Protein AF-A0A0F9K596-F1 (afdb_monomer_lite)

Foldseek 3Di:
DDPVVVQVPDDDDDDAFFKW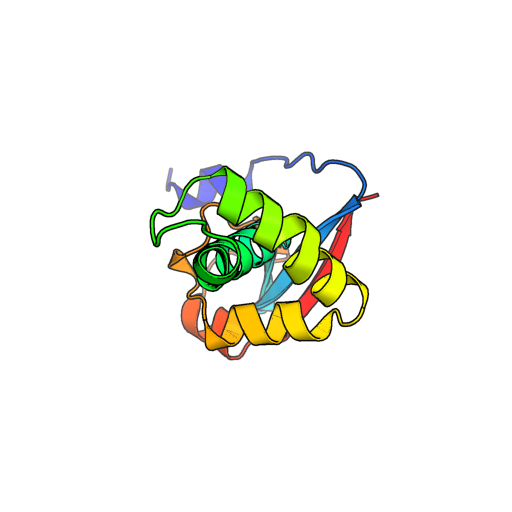KWFQFPVRWIKTATLVLLLLVQLVVCLQVQDDPSDGDVVSSVCSSPVPRVVCCVVPVVVSLVSCQPPHFPVSGPDMHGDDDDDDHDRRCRSNPTDIDMDGDD

Organism: NCBI:txid412755

pLDDT: mean 87.02, std 13.96, range [39.88, 98.38]

Structure (mmCIF, N/CA/C/O backbone):
data_AF-A0A0F9K596-F1
#
_entry.id   AF-A0A0F9K596-F1
#
loop_
_atom_site.group_PDB
_atom_site.id
_atom_site.type_symbol
_atom_site.label_atom_id
_atom_site.label_alt_id
_atom_site.label_comp_id
_atom_site.label_asym_id
_atom_site.label_entity_id
_atom_site.label_seq_id
_atom_site.pdbx_PDB_ins_code
_atom_site.Cartn_x
_atom_site.Cartn_y
_atom_site.Cartn_z
_atom_site.occupancy
_atom_site.B_iso_or_equiv
_atom_site.auth_seq_id
_atom_site.auth_comp_id
_atom_site.auth_asym_id
_atom_site.auth_atom_id
_atom_site.pdbx_PDB_model_num
ATOM 1 N N . MET A 1 1 ? -4.764 23.456 21.492 1.00 43.22 1 MET A N 1
ATOM 2 C CA . MET A 1 1 ? -5.358 22.317 20.758 1.00 43.22 1 MET A CA 1
ATOM 3 C C . MET A 1 1 ? -4.214 21.466 20.251 1.00 43.22 1 MET A C 1
ATOM 5 O O . MET A 1 1 ? -3.318 22.031 19.637 1.00 43.22 1 MET A O 1
ATOM 9 N N . ASN A 1 2 ? -4.201 20.176 20.588 1.00 39.88 2 ASN A N 1
ATOM 10 C CA . ASN A 1 2 ? -3.121 19.256 20.222 1.00 39.88 2 ASN A CA 1
ATOM 11 C C . ASN A 1 2 ? -3.252 18.870 18.735 1.00 39.88 2 ASN A C 1
ATOM 13 O O . ASN A 1 2 ? -4.380 18.772 18.248 1.00 39.88 2 ASN A O 1
ATOM 17 N N . THR A 1 3 ? -2.144 18.678 18.018 1.00 43.69 3 THR A N 1
ATOM 18 C CA . THR A 1 3 ? -2.118 18.417 16.560 1.00 43.69 3 THR A CA 1
ATOM 19 C C . THR A 1 3 ? -2.986 17.216 16.169 1.00 43.69 3 THR A C 1
ATOM 21 O O . THR A 1 3 ? -3.737 17.294 15.203 1.00 43.69 3 THR A O 1
ATOM 24 N N . ILE A 1 4 ? -3.015 16.194 17.030 1.00 46.75 4 ILE A N 1
ATOM 25 C CA . ILE A 1 4 ? -3.842 14.981 16.909 1.00 46.75 4 ILE A CA 1
ATOM 26 C C . ILE A 1 4 ? -5.334 15.322 16.722 1.00 46.75 4 ILE A C 1
ATOM 28 O O . ILE A 1 4 ? -5.995 14.824 15.820 1.00 46.75 4 ILE A O 1
ATOM 32 N N . THR A 1 5 ? -5.870 16.264 17.507 1.00 42.19 5 THR A N 1
ATOM 33 C CA . THR A 1 5 ? -7.287 16.679 17.422 1.00 42.19 5 THR A CA 1
ATOM 34 C C . THR A 1 5 ? -7.662 17.369 16.104 1.00 42.19 5 THR A C 1
ATOM 36 O O . THR A 1 5 ? -8.845 17.445 15.778 1.00 42.19 5 THR A O 1
ATOM 39 N N . LYS A 1 6 ? -6.696 17.924 15.357 1.00 46.22 6 LYS A N 1
ATOM 40 C CA . LYS A 1 6 ? -6.967 18.543 14.048 1.00 46.22 6 LYS A CA 1
ATOM 41 C C . LYS A 1 6 ? -7.115 17.499 12.943 1.00 46.22 6 LYS A C 1
ATOM 43 O O . LYS A 1 6 ? -7.954 17.694 12.072 1.00 46.22 6 LYS A O 1
ATOM 48 N N . GLU A 1 7 ? -6.355 16.410 12.996 1.00 52.25 7 GLU A N 1
ATOM 49 C CA . GLU A 1 7 ? -6.448 15.318 12.016 1.00 52.25 7 GLU A CA 1
ATOM 50 C C . GLU A 1 7 ? -7.744 14.519 12.177 1.00 52.25 7 GLU A C 1
ATOM 52 O O . GLU A 1 7 ? -8.383 14.182 11.185 1.00 52.25 7 GLU A O 1
ATOM 57 N N . MET A 1 8 ? -8.214 14.347 13.419 1.00 51.00 8 MET A N 1
ATOM 58 C CA . MET A 1 8 ? -9.477 13.658 13.728 1.00 51.00 8 MET A CA 1
ATOM 59 C C . MET A 1 8 ? -10.741 14.334 13.166 1.00 51.00 8 MET A C 1
ATOM 61 O O . MET A 1 8 ? -11.788 13.702 13.119 1.00 51.00 8 MET A O 1
ATOM 65 N N . ASN A 1 9 ? -10.676 15.612 12.775 1.00 52.25 9 ASN A N 1
ATOM 66 C CA . ASN A 1 9 ? -11.824 16.367 12.250 1.00 52.25 9 ASN A CA 1
ATOM 67 C C . ASN A 1 9 ? -11.741 16.611 10.733 1.00 52.25 9 ASN A C 1
ATOM 69 O O . ASN A 1 9 ? -12.481 17.441 10.201 1.00 52.25 9 ASN A O 1
ATOM 73 N N . LYS A 1 10 ? -10.816 15.948 10.030 1.00 60.81 10 LYS A N 1
ATOM 74 C CA . LYS A 1 10 ? -10.683 16.074 8.578 1.00 60.81 10 LYS A CA 1
ATOM 75 C C . LYS A 1 10 ? -11.628 15.075 7.908 1.00 60.81 10 LYS A C 1
ATOM 77 O O . LYS A 1 10 ? -11.439 13.869 8.014 1.00 60.81 10 LYS A O 1
ATOM 82 N N . GLU A 1 11 ? -12.651 15.579 7.221 1.00 66.06 11 GLU A N 1
ATOM 83 C CA . GLU A 1 11 ? -13.479 14.754 6.337 1.00 66.06 11 GLU A CA 1
ATOM 84 C C . GLU A 1 11 ? -12.669 14.393 5.090 1.00 66.06 11 GLU A C 1
ATOM 86 O O . GLU A 1 11 ? -12.453 15.214 4.190 1.00 66.06 11 GLU A O 1
ATOM 91 N N . TRP A 1 12 ? -12.183 13.158 5.048 1.00 71.31 12 TRP A N 1
ATOM 92 C CA . TRP A 1 12 ? -11.471 12.636 3.893 1.00 71.31 12 TRP A CA 1
ATOM 93 C C . TRP A 1 12 ? -12.460 12.259 2.794 1.00 71.31 12 TRP A C 1
ATOM 95 O O . TRP A 1 12 ? -13.401 11.499 3.011 1.00 71.31 12 TRP A O 1
ATOM 105 N N . HIS A 1 13 ? -12.236 12.805 1.604 1.00 78.25 13 HIS A N 1
ATOM 106 C CA . HIS A 1 13 ? -12.972 12.440 0.402 1.00 78.25 13 HIS A CA 1
ATOM 107 C C . HIS A 1 13 ? -12.058 11.568 -0.448 1.00 78.25 13 HIS A C 1
ATOM 109 O O . HIS A 1 13 ? -11.153 12.073 -1.113 1.00 78.25 13 HIS A O 1
ATOM 115 N N . PHE A 1 14 ? -12.273 10.259 -0.386 1.00 83.31 14 PHE A N 1
ATOM 116 C CA . PHE A 1 14 ? -11.497 9.309 -1.168 1.00 83.31 14 PHE A CA 1
ATOM 117 C C . PHE A 1 14 ? -12.090 9.156 -2.570 1.00 83.31 14 PHE A C 1
ATOM 119 O O . PHE A 1 14 ? -13.316 9.163 -2.721 1.00 83.31 14 PHE A O 1
ATOM 126 N N . PRO A 1 15 ? -11.251 9.034 -3.613 1.00 84.81 15 PRO A N 1
ATOM 127 C CA . PRO A 1 15 ? -11.749 8.722 -4.939 1.00 84.81 15 PRO A CA 1
ATOM 128 C C . PRO A 1 15 ? -12.389 7.332 -4.943 1.00 84.81 15 PRO A C 1
ATOM 130 O O . PRO A 1 15 ? -12.018 6.449 -4.169 1.00 84.81 15 PRO A O 1
ATOM 133 N N . LYS A 1 16 ? -13.327 7.123 -5.864 1.00 85.75 16 LYS A N 1
ATOM 134 C CA . LYS A 1 16 ? -13.894 5.799 -6.102 1.00 85.75 16 LYS A CA 1
ATOM 135 C C . LYS A 1 16 ? -12.789 4.792 -6.442 1.00 85.75 16 LYS A C 1
ATOM 137 O O . LYS A 1 16 ? -11.914 5.089 -7.254 1.00 85.75 16 LYS A O 1
ATOM 142 N N . GLY A 1 17 ? -12.860 3.606 -5.847 1.00 86.25 17 GLY A N 1
ATOM 143 C CA . GLY A 1 17 ? -11.860 2.550 -5.979 1.00 86.25 17 GLY A CA 1
ATOM 144 C C . GLY A 1 17 ? -10.617 2.762 -5.112 1.00 86.25 17 GLY A C 1
ATOM 145 O O . GLY A 1 17 ? -9.665 1.993 -5.229 1.00 86.25 17 GLY A O 1
ATOM 146 N N . PHE A 1 18 ? -10.592 3.779 -4.239 1.00 91.25 18 PHE A N 1
ATOM 147 C CA . PHE A 1 18 ? -9.503 3.936 -3.279 1.00 91.25 18 PHE A CA 1
ATOM 148 C C . PHE A 1 18 ? -9.481 2.743 -2.327 1.00 91.25 18 PHE A C 1
ATOM 150 O O . PHE A 1 18 ? -10.500 2.417 -1.717 1.00 91.25 18 PHE A O 1
ATOM 157 N N . LYS A 1 19 ? -8.318 2.102 -2.202 1.00 94.75 19 LYS A N 1
ATOM 158 C CA . LYS A 1 19 ? -8.120 0.901 -1.390 1.00 94.75 19 LYS A CA 1
ATOM 159 C C . LYS A 1 19 ? -7.130 1.187 -0.267 1.00 94.75 19 LYS A C 1
ATOM 161 O O . LYS A 1 19 ? -6.051 1.733 -0.505 1.00 94.75 19 LYS A O 1
ATOM 166 N N . MET A 1 20 ? -7.486 0.777 0.944 1.00 95.75 20 MET A N 1
ATOM 167 C CA . MET A 1 20 ? -6.634 0.864 2.127 1.00 95.75 20 MET A CA 1
ATOM 168 C C . MET A 1 20 ? -6.352 -0.511 2.708 1.00 95.75 20 MET A C 1
ATOM 170 O O . MET A 1 20 ? -7.213 -1.395 2.668 1.00 95.75 20 MET A O 1
ATOM 174 N N . LEU A 1 21 ? -5.172 -0.636 3.307 1.00 96.06 21 LEU A N 1
ATOM 175 C CA . LEU A 1 21 ? -4.860 -1.672 4.279 1.00 96.06 21 LEU A CA 1
ATOM 176 C C . LEU A 1 21 ? -5.176 -1.107 5.667 1.00 96.06 21 LEU A C 1
ATOM 178 O O . LEU A 1 21 ? -4.600 -0.099 6.076 1.00 96.06 21 LEU A O 1
ATOM 182 N N . VAL A 1 22 ? -6.138 -1.712 6.355 1.00 95.00 22 VAL A N 1
ATOM 183 C CA . VAL A 1 22 ? -6.639 -1.275 7.658 1.00 95.00 22 VAL A CA 1
ATOM 184 C C . VAL A 1 22 ? -6.122 -2.212 8.731 1.00 95.00 22 VAL A C 1
ATOM 186 O O . VAL A 1 22 ? -6.411 -3.404 8.697 1.00 95.00 22 VAL A O 1
ATOM 189 N N . THR A 1 23 ? -5.403 -1.652 9.695 1.00 93.62 23 THR A N 1
ATOM 190 C CA . THR A 1 23 ? -4.847 -2.363 10.845 1.00 93.62 23 THR A CA 1
ATOM 191 C C . THR A 1 23 ? -5.701 -2.100 12.079 1.00 93.62 23 THR A C 1
ATOM 193 O O . THR A 1 23 ? -5.992 -0.944 12.402 1.00 93.62 23 THR A O 1
ATOM 196 N N . THR A 1 24 ? -6.094 -3.166 12.775 1.00 92.38 24 THR A N 1
ATOM 197 C CA . THR A 1 24 ? -6.711 -3.076 14.103 1.00 92.38 24 THR A CA 1
ATOM 198 C C . THR A 1 24 ? -5.615 -2.992 15.155 1.00 92.38 24 THR A C 1
ATOM 200 O O . THR A 1 24 ? -4.829 -3.921 15.329 1.00 92.38 24 THR A O 1
ATOM 203 N N . MET A 1 25 ? -5.570 -1.864 15.852 1.00 90.06 25 MET A N 1
ATOM 204 C CA . MET A 1 25 ? -4.595 -1.565 16.890 1.00 90.06 25 MET A CA 1
ATOM 205 C C . MET A 1 2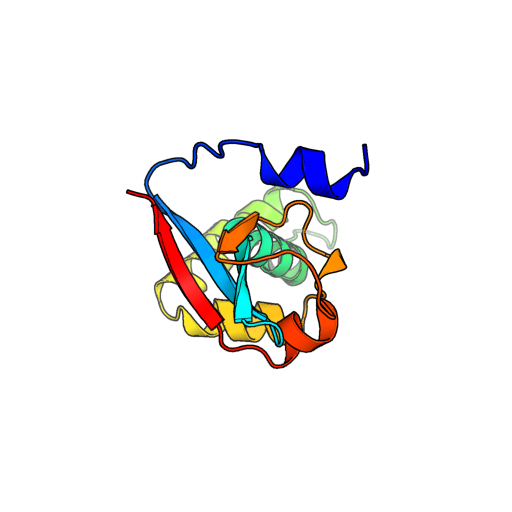5 ? -4.965 -2.236 18.227 1.00 90.06 25 MET A C 1
ATOM 207 O O . MET A 1 25 ? -6.131 -2.583 18.439 1.00 90.06 25 MET A O 1
ATOM 211 N N . PRO A 1 26 ? -4.023 -2.360 19.183 1.00 87.56 26 PRO A N 1
ATOM 212 C CA . PRO A 1 26 ? -4.279 -2.969 20.497 1.00 87.56 26 PRO A CA 1
ATOM 213 C C . PRO A 1 26 ? -5.402 -2.332 21.318 1.00 87.56 26 PRO A C 1
ATOM 215 O O . PRO A 1 26 ? -6.057 -3.011 22.107 1.00 87.56 26 PRO A O 1
ATOM 218 N N . ASP A 1 27 ? -5.627 -1.027 21.152 1.00 87.12 27 ASP A N 1
ATOM 219 C CA . ASP A 1 27 ? -6.712 -0.290 21.810 1.00 87.12 27 ASP A CA 1
ATOM 220 C C . ASP A 1 27 ? -8.080 -0.483 21.124 1.00 87.12 27 ASP A C 1
ATOM 222 O O . ASP A 1 27 ? -9.083 0.085 21.560 1.00 87.12 27 ASP A O 1
ATOM 226 N N . GLY A 1 28 ? -8.131 -1.290 20.060 1.00 87.31 28 GLY A N 1
ATOM 227 C CA . GLY A 1 28 ? -9.308 -1.535 19.236 1.00 87.31 28 GLY A CA 1
ATOM 228 C C . GLY A 1 28 ? -9.570 -0.458 18.181 1.00 87.31 28 GLY A C 1
ATOM 229 O O . GLY A 1 28 ? -10.541 -0.586 17.432 1.00 87.31 28 GLY A O 1
ATOM 230 N N . SER A 1 29 ? -8.746 0.594 18.097 1.00 89.81 29 SER A N 1
ATOM 231 C CA . SER A 1 29 ? -8.849 1.569 17.011 1.00 89.81 29 SER A CA 1
ATOM 232 C C . SER A 1 29 ? -8.431 0.950 15.676 1.00 89.81 29 SER A C 1
ATOM 234 O O . SER A 1 29 ? -7.589 0.055 15.620 1.00 89.81 29 SER A O 1
ATOM 236 N N . LYS A 1 30 ? -9.027 1.413 14.578 1.00 91.19 30 LYS A N 1
ATOM 237 C CA . LYS A 1 30 ? -8.700 0.969 13.221 1.00 91.19 30 LYS A CA 1
ATOM 238 C C . LYS A 1 30 ? -8.057 2.098 12.455 1.00 91.19 30 LYS A C 1
ATOM 240 O O . LYS A 1 30 ? -8.633 3.183 12.365 1.00 91.19 30 LYS A O 1
ATOM 245 N N . TRP A 1 31 ? -6.906 1.819 11.861 1.00 91.75 31 TRP A N 1
ATOM 246 C CA . TRP A 1 31 ? -6.161 2.794 11.081 1.00 91.75 31 TRP A CA 1
ATOM 247 C C . TRP A 1 31 ? -5.850 2.268 9.693 1.00 91.75 31 TRP A C 1
ATOM 249 O O . TRP A 1 31 ? -5.379 1.145 9.540 1.00 91.75 31 TRP A O 1
ATOM 259 N N . GLY A 1 32 ? -6.127 3.087 8.687 1.00 92.25 32 GLY A N 1
ATOM 260 C CA . GLY A 1 32 ? -5.869 2.802 7.288 1.00 92.25 32 GLY A CA 1
ATOM 261 C C . GLY A 1 32 ? -4.605 3.487 6.791 1.00 92.25 32 GLY A C 1
ATOM 262 O O . GLY A 1 32 ? -4.337 4.638 7.138 1.00 92.25 32 GLY A O 1
ATOM 263 N N . VAL A 1 33 ? -3.884 2.794 5.918 1.00 93.69 33 VAL A N 1
ATOM 264 C CA . VAL A 1 33 ? -2.862 3.361 5.030 1.00 93.69 33 VAL A CA 1
ATOM 265 C C . VAL A 1 33 ? -3.230 3.049 3.582 1.00 93.69 33 VAL A C 1
ATOM 267 O O . VAL A 1 33 ? -3.903 2.052 3.298 1.00 93.69 33 VAL A O 1
ATOM 270 N N . ALA A 1 34 ? -2.830 3.909 2.649 1.00 95.38 34 ALA A N 1
ATOM 271 C CA . ALA A 1 34 ? -3.169 3.737 1.241 1.00 95.38 34 ALA A CA 1
ATOM 272 C C . ALA A 1 34 ? -2.392 2.565 0.621 1.00 95.38 34 ALA A C 1
ATOM 274 O O . ALA A 1 34 ? -1.162 2.544 0.657 1.00 95.38 34 ALA A O 1
ATOM 275 N N . VAL A 1 35 ? -3.084 1.641 -0.058 1.00 96.88 35 VAL A N 1
ATOM 276 C CA . VAL A 1 35 ? -2.415 0.558 -0.813 1.00 96.88 35 VAL A CA 1
ATOM 277 C C . VAL A 1 35 ? -1.505 1.124 -1.908 1.00 96.88 35 VAL A C 1
ATOM 279 O O . VAL A 1 35 ? -0.477 0.536 -2.226 1.00 96.88 35 VAL A O 1
ATOM 282 N N . ALA A 1 36 ? -1.832 2.303 -2.443 1.00 95.88 36 ALA A N 1
ATOM 283 C CA . ALA A 1 36 ? -0.994 2.995 -3.417 1.00 95.88 36 ALA A CA 1
ATOM 284 C C . ALA A 1 36 ? 0.385 3.400 -2.856 1.00 95.88 36 ALA A C 1
ATOM 286 O O . ALA A 1 36 ? 1.363 3.372 -3.600 1.00 95.88 36 ALA A O 1
ATOM 287 N N . GLU A 1 37 ? 0.492 3.742 -1.565 1.00 96.69 37 GLU A N 1
ATOM 288 C CA . GLU A 1 37 ? 1.792 4.038 -0.942 1.00 96.69 37 GLU A CA 1
ATOM 289 C C . GLU A 1 37 ? 2.632 2.768 -0.781 1.00 96.69 37 GLU A C 1
ATOM 291 O O . GLU A 1 37 ? 3.823 2.787 -1.086 1.00 96.69 37 GLU A O 1
ATOM 296 N N . ILE A 1 38 ? 2.000 1.648 -0.411 1.00 97.88 38 ILE A N 1
ATOM 297 C CA . ILE A 1 38 ? 2.650 0.329 -0.326 1.00 97.88 38 ILE A CA 1
ATOM 298 C C . ILE A 1 38 ? 3.164 -0.097 -1.708 1.00 97.88 38 ILE A C 1
ATOM 300 O O . ILE A 1 38 ? 4.328 -0.461 -1.865 1.00 97.88 38 ILE A O 1
ATOM 304 N N . ALA A 1 39 ? 2.312 0.015 -2.733 1.00 98.19 39 ALA A N 1
ATOM 305 C CA . ALA A 1 39 ? 2.666 -0.328 -4.107 1.00 98.19 39 ALA A CA 1
ATOM 306 C C . ALA A 1 39 ? 3.825 0.535 -4.614 1.00 98.19 39 ALA A C 1
ATOM 308 O O . ALA A 1 39 ? 4.768 0.028 -5.217 1.00 98.19 39 ALA A O 1
ATOM 309 N N . ARG A 1 40 ? 3.800 1.840 -4.325 1.00 97.88 40 ARG A N 1
ATOM 310 C CA . ARG A 1 40 ? 4.896 2.728 -4.703 1.00 97.88 40 ARG A CA 1
ATOM 311 C C . ARG A 1 40 ? 6.192 2.374 -3.978 1.00 97.88 40 ARG A C 1
ATOM 313 O O . ARG A 1 40 ? 7.230 2.346 -4.626 1.00 97.88 40 ARG A O 1
ATOM 320 N N . ASN A 1 41 ? 6.149 2.072 -2.682 1.00 98.00 41 ASN A N 1
ATOM 321 C CA . ASN A 1 41 ? 7.332 1.664 -1.924 1.00 98.00 41 ASN A CA 1
ATOM 322 C C . ASN A 1 41 ? 7.975 0.392 -2.514 1.00 98.00 41 ASN A C 1
ATOM 324 O O . ASN A 1 41 ? 9.177 0.381 -2.791 1.00 98.00 41 ASN A O 1
ATOM 328 N N . ARG A 1 42 ? 7.169 -0.637 -2.811 1.00 98.25 42 ARG A N 1
ATOM 329 C CA . ARG A 1 42 ? 7.650 -1.856 -3.481 1.00 98.25 42 ARG A CA 1
ATOM 330 C C . ARG A 1 42 ? 8.211 -1.566 -4.873 1.00 98.25 42 ARG A C 1
ATOM 332 O O . ARG A 1 42 ? 9.307 -2.014 -5.207 1.00 98.25 42 ARG A O 1
ATOM 339 N N . ALA A 1 43 ? 7.505 -0.765 -5.668 1.00 98.25 43 ALA A N 1
ATOM 340 C CA . ALA A 1 43 ? 7.966 -0.382 -6.996 1.00 98.25 43 ALA A CA 1
ATOM 341 C C . ALA A 1 43 ? 9.301 0.372 -6.937 1.00 98.25 43 ALA A C 1
ATOM 343 O O . ALA A 1 43 ? 10.194 0.131 -7.749 1.00 98.25 43 ALA A O 1
ATOM 344 N N . GLU A 1 44 ? 9.467 1.248 -5.947 1.00 97.06 44 GLU A N 1
ATOM 345 C CA . GLU A 1 44 ? 10.698 1.986 -5.713 1.00 97.06 44 GLU A CA 1
ATOM 346 C C . GLU A 1 44 ? 11.877 1.059 -5.382 1.00 97.06 44 GLU A C 1
ATOM 348 O O . GLU A 1 44 ? 12.980 1.325 -5.877 1.00 97.06 44 GLU A O 1
ATOM 353 N N . HIS A 1 45 ? 11.644 -0.017 -4.622 1.00 96.62 45 HIS A N 1
ATOM 354 C CA . HIS A 1 45 ? 12.633 -1.055 -4.319 1.00 96.62 45 HIS A CA 1
ATOM 355 C C . HIS A 1 45 ? 13.090 -1.797 -5.587 1.00 96.62 45 HIS A C 1
ATOM 357 O O . HIS A 1 45 ? 14.291 -1.881 -5.857 1.00 96.62 45 HIS A O 1
ATOM 363 N N . TYR A 1 46 ? 12.148 -2.264 -6.412 1.00 96.88 46 TYR A N 1
ATOM 364 C CA . TYR A 1 46 ? 12.439 -3.065 -7.613 1.00 96.88 46 TYR A CA 1
ATOM 365 C C . TYR A 1 46 ? 12.700 -2.257 -8.890 1.00 96.88 46 TYR A C 1
ATOM 367 O O . TYR A 1 46 ? 13.071 -2.822 -9.912 1.00 96.88 46 TYR A O 1
ATOM 375 N N . ALA A 1 47 ? 12.610 -0.924 -8.845 1.00 97.00 47 ALA A N 1
ATOM 376 C CA . ALA A 1 47 ? 12.861 -0.055 -10.001 1.00 97.00 47 ALA A CA 1
ATOM 377 C C . ALA A 1 47 ? 14.207 -0.324 -10.696 1.00 97.00 47 ALA A C 1
ATOM 379 O O . ALA A 1 47 ? 14.330 -0.153 -11.905 1.00 97.00 47 ALA A O 1
ATOM 380 N N . HIS A 1 48 ? 15.215 -0.772 -9.945 1.00 94.56 48 HIS A N 1
ATOM 381 C CA . HIS A 1 48 ? 16.531 -1.094 -10.488 1.00 94.56 48 HIS A CA 1
ATOM 382 C C . HIS A 1 48 ? 16.517 -2.228 -11.529 1.00 94.56 48 HIS A C 1
ATOM 384 O O . HIS A 1 48 ? 17.380 -2.240 -12.404 1.00 94.56 48 HIS A O 1
ATOM 390 N N . GLU A 1 49 ? 15.531 -3.129 -11.493 1.00 94.62 49 GLU A N 1
ATOM 391 C CA . GLU A 1 49 ? 15.368 -4.205 -12.482 1.00 94.62 49 GLU A CA 1
ATOM 392 C C . GLU A 1 49 ? 14.923 -3.688 -13.862 1.00 94.62 49 GLU A C 1
ATOM 394 O O . GLU A 1 49 ? 15.063 -4.379 -14.871 1.00 94.62 49 GLU A O 1
ATOM 399 N N . PHE A 1 50 ? 14.430 -2.447 -13.921 1.00 93.19 50 PHE A N 1
ATOM 400 C CA . PHE A 1 50 ? 13.911 -1.808 -15.132 1.00 93.19 50 PHE A CA 1
ATOM 401 C C . PHE A 1 50 ? 14.873 -0.774 -15.729 1.00 93.19 50 PHE A C 1
ATOM 403 O O . PHE A 1 50 ? 14.649 -0.317 -16.855 1.00 93.19 50 PHE A O 1
ATOM 410 N N . CYS A 1 51 ? 15.948 -0.444 -15.006 1.00 89.81 51 CYS A N 1
ATOM 411 C CA . CYS A 1 51 ? 16.934 0.554 -15.395 1.00 89.81 51 CYS A CA 1
ATOM 412 C C . CYS A 1 51 ? 17.736 0.136 -16.630 1.00 89.81 51 CYS A C 1
ATOM 414 O O . CYS A 1 51 ? 18.131 -1.017 -16.804 1.00 89.81 51 CYS A O 1
ATOM 416 N N . ILE A 1 52 ? 18.103 1.127 -17.442 1.00 83.81 52 ILE A N 1
ATOM 417 C CA . ILE A 1 52 ? 19.094 0.965 -18.506 1.00 83.81 52 ILE A CA 1
ATOM 418 C C . ILE A 1 52 ? 20.367 1.701 -18.067 1.00 83.81 52 ILE A C 1
ATOM 420 O O . ILE A 1 52 ? 20.353 2.915 -17.883 1.00 83.81 52 ILE A O 1
ATOM 424 N N . ASN A 1 53 ? 21.479 0.968 -17.938 1.00 83.88 53 ASN A N 1
ATOM 425 C CA . ASN A 1 53 ? 22.806 1.469 -17.532 1.00 83.88 53 ASN A CA 1
ATOM 426 C C . ASN A 1 53 ? 22.942 1.896 -16.053 1.00 83.88 53 ASN A C 1
ATOM 428 O O . ASN A 1 53 ? 23.617 2.886 -15.769 1.00 83.88 53 ASN A O 1
ATOM 432 N N . ASP A 1 54 ? 22.316 1.171 -15.121 1.00 79.75 54 ASP A N 1
ATOM 433 C CA . ASP A 1 54 ? 22.443 1.373 -13.663 1.00 79.75 54 ASP A CA 1
ATOM 434 C C . ASP A 1 54 ? 22.064 2.781 -13.153 1.00 79.75 54 ASP A C 1
ATOM 436 O O . ASP A 1 54 ? 22.384 3.160 -12.024 1.00 79.75 54 ASP A O 1
ATOM 440 N N . GLN A 1 55 ? 21.360 3.576 -13.964 1.00 85.44 55 GLN A N 1
ATOM 441 C CA . GLN A 1 55 ? 20.842 4.886 -13.574 1.00 85.44 55 GLN A CA 1
ATOM 442 C C . GLN A 1 55 ? 19.333 4.814 -13.375 1.00 85.44 55 GLN A C 1
ATOM 444 O O . GLN A 1 55 ? 18.582 4.719 -14.339 1.00 85.44 55 GLN A O 1
ATOM 449 N N . ARG A 1 56 ? 18.907 4.894 -12.112 1.00 89.00 56 ARG A N 1
ATOM 450 C CA . ARG A 1 56 ? 17.493 4.908 -11.728 1.00 89.00 56 ARG A CA 1
ATOM 451 C C . ARG A 1 56 ? 16.852 6.255 -12.026 1.00 89.00 56 ARG A C 1
ATOM 453 O O . ARG A 1 56 ? 17.347 7.300 -11.601 1.00 89.00 56 ARG A O 1
ATOM 460 N N . SER A 1 57 ? 15.709 6.207 -12.689 1.00 93.69 57 SER A N 1
ATOM 461 C CA . SER A 1 57 ? 14.840 7.336 -12.987 1.00 93.69 57 SER A CA 1
ATOM 462 C C . SER A 1 57 ? 13.426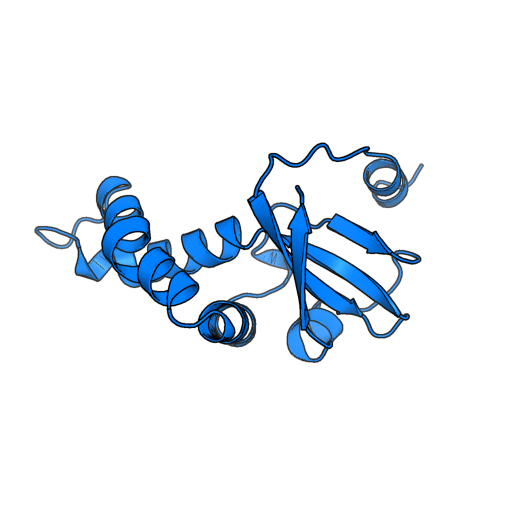 7.096 -12.455 1.00 93.69 57 SER A C 1
ATOM 464 O O . SER A 1 57 ? 13.058 5.981 -12.088 1.00 93.69 57 SER A O 1
ATOM 466 N N . GLU A 1 58 ? 12.606 8.146 -12.437 1.00 95.56 58 GLU A N 1
ATOM 467 C CA . GLU A 1 58 ? 11.180 8.018 -12.106 1.00 95.56 58 GLU A CA 1
ATOM 468 C C . GLU A 1 58 ? 10.452 7.092 -13.092 1.00 95.56 58 GLU A C 1
ATOM 470 O O . GLU A 1 58 ? 9.569 6.340 -12.699 1.00 95.56 58 GLU A O 1
ATOM 475 N N . ALA A 1 59 ? 10.864 7.082 -14.364 1.00 95.50 59 ALA A N 1
ATOM 476 C CA . ALA A 1 59 ? 10.279 6.191 -15.359 1.00 95.50 59 ALA A CA 1
ATOM 477 C C . ALA A 1 59 ? 10.500 4.711 -15.005 1.00 95.50 59 ALA A C 1
ATOM 479 O O . ALA A 1 59 ? 9.633 3.891 -15.283 1.00 95.50 59 ALA A O 1
ATOM 480 N N . ASP A 1 60 ? 11.614 4.368 -14.353 1.00 97.06 60 ASP A N 1
ATOM 481 C CA . ASP A 1 60 ? 11.884 2.993 -13.922 1.00 97.06 60 ASP A CA 1
ATOM 482 C C . ASP A 1 60 ? 10.996 2.58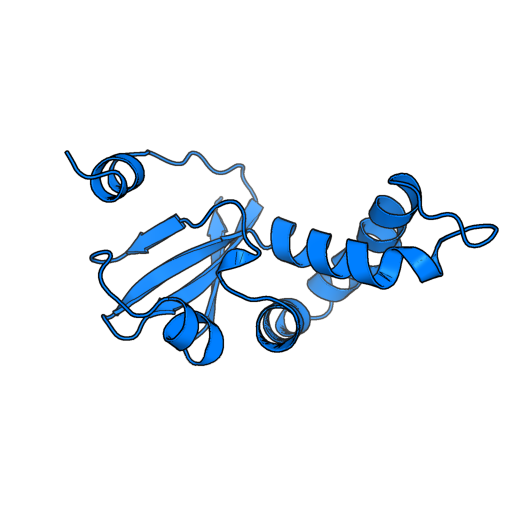8 -12.737 1.00 97.06 60 ASP A C 1
ATOM 484 O O . ASP A 1 60 ? 10.543 1.447 -12.669 1.00 97.06 60 ASP A O 1
ATOM 488 N N . VAL A 1 61 ? 10.680 3.532 -11.840 1.00 97.38 61 VAL A N 1
ATOM 489 C CA . VAL A 1 61 ? 9.700 3.323 -10.758 1.00 97.38 61 VAL A CA 1
ATOM 490 C C . VAL A 1 61 ? 8.307 3.100 -11.338 1.00 97.38 61 VAL A C 1
ATOM 492 O O . VAL A 1 61 ? 7.637 2.151 -10.951 1.00 97.38 61 VAL A O 1
ATOM 495 N N . GLU A 1 62 ? 7.883 3.920 -12.300 1.00 97.50 62 GLU A N 1
ATOM 496 C CA . GLU A 1 62 ? 6.573 3.772 -12.949 1.00 97.50 62 GLU A CA 1
ATOM 497 C C . GLU A 1 62 ? 6.457 2.456 -13.737 1.00 97.50 62 GLU A C 1
ATOM 499 O O . GLU A 1 62 ? 5.397 1.823 -13.750 1.00 97.50 62 GLU A O 1
ATOM 504 N N . ARG A 1 63 ? 7.549 1.989 -14.355 1.00 97.31 63 ARG A N 1
ATOM 505 C CA . ARG A 1 63 ? 7.595 0.665 -14.992 1.00 97.31 63 ARG A CA 1
ATOM 506 C C . ARG A 1 63 ? 7.519 -0.459 -13.967 1.00 97.31 63 ARG A C 1
ATOM 508 O O . ARG A 1 63 ? 6.663 -1.320 -14.103 1.00 97.31 63 ARG A O 1
ATOM 515 N N . SER A 1 64 ? 8.317 -0.406 -12.905 1.00 97.94 64 SER A N 1
ATOM 516 C CA . SER A 1 64 ? 8.233 -1.358 -11.787 1.00 97.94 64 SER A CA 1
ATOM 517 C C . SER A 1 64 ? 6.839 -1.393 -11.147 1.00 97.94 64 SER A C 1
ATOM 519 O O . SER A 1 64 ? 6.323 -2.450 -10.782 1.00 97.94 64 SER A O 1
ATOM 521 N N . LEU A 1 65 ? 6.170 -0.241 -11.072 1.00 98.19 65 LEU A N 1
ATOM 522 C CA . LEU A 1 65 ? 4.811 -0.141 -10.560 1.00 98.19 65 LEU A CA 1
ATOM 523 C C . LEU A 1 65 ? 3.798 -0.799 -11.506 1.00 98.19 65 LEU A C 1
ATOM 525 O O . LEU A 1 65 ? 2.994 -1.615 -11.065 1.00 98.19 65 LEU A O 1
ATOM 529 N N . SER A 1 66 ? 3.822 -0.446 -12.792 1.00 98.06 66 SER A N 1
ATOM 530 C CA . SER A 1 66 ? 2.796 -0.854 -13.764 1.00 98.06 66 SER A CA 1
ATOM 531 C C . SER A 1 66 ? 3.020 -2.230 -14.399 1.00 98.06 66 SER A C 1
ATOM 533 O O . SER A 1 66 ? 2.044 -2.904 -14.721 1.00 98.06 66 SER A O 1
ATOM 535 N N . GLU A 1 67 ? 4.272 -2.651 -14.584 1.00 98.06 67 GLU A N 1
ATOM 536 C CA . GLU A 1 67 ? 4.643 -3.916 -15.234 1.00 98.06 67 GLU A CA 1
ATOM 537 C C . GLU A 1 67 ? 4.808 -5.073 -14.230 1.00 98.06 67 GLU A C 1
ATOM 539 O O . GLU A 1 67 ? 4.684 -6.225 -14.638 1.00 98.06 67 GLU A O 1
ATOM 544 N N . ASP A 1 68 ? 5.048 -4.788 -12.941 1.00 98.25 68 ASP A N 1
ATOM 545 C CA . ASP A 1 68 ? 5.299 -5.811 -11.909 1.00 98.25 68 ASP A CA 1
ATOM 546 C C . ASP A 1 68 ? 4.403 -5.657 -10.669 1.00 98.25 68 ASP A C 1
ATOM 548 O O . ASP A 1 68 ? 3.564 -6.515 -10.396 1.00 98.25 68 ASP A O 1
ATOM 552 N N . THR A 1 69 ? 4.508 -4.543 -9.940 1.00 98.38 69 THR A N 1
ATOM 553 C CA . THR A 1 69 ? 3.882 -4.422 -8.611 1.00 98.38 69 THR A CA 1
ATOM 554 C C . THR A 1 69 ? 2.352 -4.435 -8.645 1.00 98.38 69 THR A C 1
ATOM 556 O O . THR A 1 69 ? 1.730 -5.167 -7.877 1.00 98.38 69 THR A O 1
ATOM 559 N N . LEU A 1 70 ? 1.719 -3.634 -9.509 1.00 97.94 70 LEU A N 1
ATOM 560 C CA . LEU A 1 70 ? 0.256 -3.603 -9.612 1.00 97.94 70 LEU A CA 1
ATOM 561 C C . LEU A 1 70 ? -0.314 -4.935 -10.133 1.00 97.94 70 LEU A C 1
ATOM 563 O O . LEU A 1 70 ? -1.248 -5.430 -9.500 1.00 97.94 70 LEU A O 1
ATOM 567 N N . PRO A 1 71 ? 0.235 -5.556 -11.202 1.00 98.38 71 PRO A N 1
ATOM 568 C CA . PRO A 1 71 ? -0.171 -6.899 -11.612 1.00 98.38 71 PRO A CA 1
ATOM 569 C C . PRO A 1 71 ? -0.049 -7.946 -10.501 1.00 98.38 71 PRO A C 1
ATOM 571 O O . PRO A 1 71 ? -0.957 -8.762 -10.341 1.00 98.38 71 PRO A O 1
ATOM 574 N N . LEU A 1 72 ? 1.034 -7.912 -9.713 1.00 98.19 72 LEU A N 1
ATOM 575 C CA . LEU A 1 72 ? 1.212 -8.821 -8.581 1.00 98.19 72 LEU A CA 1
ATOM 576 C C . LEU A 1 72 ? 0.124 -8.610 -7.525 1.00 98.19 72 LEU A C 1
ATOM 578 O O . LEU A 1 72 ? -0.540 -9.563 -7.145 1.00 98.19 72 LEU A O 1
ATOM 582 N N . PHE A 1 73 ? -0.110 -7.367 -7.102 1.00 97.38 73 PHE A N 1
ATOM 583 C CA . PHE A 1 73 ? -1.115 -7.041 -6.082 1.00 97.38 73 PHE A CA 1
ATOM 584 C C . PHE A 1 73 ? -2.557 -7.325 -6.525 1.00 97.38 73 PHE A C 1
ATOM 586 O O . PHE A 1 73 ? -3.431 -7.549 -5.685 1.00 97.38 73 PHE A O 1
ATOM 593 N N . GLU A 1 74 ? -2.834 -7.275 -7.829 1.00 95.94 74 GLU A N 1
ATOM 594 C CA . GLU A 1 74 ? -4.126 -7.676 -8.387 1.00 95.94 74 GLU A CA 1
ATOM 595 C C . GLU A 1 74 ? -4.289 -9.202 -8.395 1.00 95.94 74 GLU A C 1
ATOM 597 O O . GLU A 1 74 ? -5.361 -9.704 -8.053 1.00 95.94 74 GLU A O 1
ATOM 602 N N . ALA A 1 75 ? -3.236 -9.934 -8.767 1.00 97.81 75 ALA A N 1
ATOM 603 C CA . ALA A 1 75 ? -3.245 -11.393 -8.817 1.00 97.81 75 ALA A CA 1
ATOM 604 C C . ALA A 1 75 ? -3.228 -12.039 -7.423 1.00 97.81 75 ALA A C 1
ATOM 606 O O . ALA A 1 75 ? -3.877 -13.067 -7.223 1.00 97.81 75 ALA A O 1
ATOM 607 N N . ASP A 1 76 ? -2.508 -11.430 -6.481 1.00 97.00 76 ASP A N 1
ATOM 608 C CA . ASP A 1 76 ? -2.331 -11.902 -5.115 1.00 97.00 76 ASP A CA 1
ATOM 609 C C . ASP A 1 76 ? -2.346 -10.725 -4.117 1.00 97.00 76 ASP A C 1
ATOM 611 O O . ASP A 1 76 ? -1.321 -10.092 -3.852 1.00 97.00 76 ASP A O 1
ATOM 615 N N . PRO A 1 77 ? -3.519 -10.384 -3.553 1.00 95.06 77 PRO A N 1
ATOM 616 C CA . PRO A 1 77 ? -3.627 -9.320 -2.562 1.00 95.06 77 PRO A CA 1
ATOM 617 C C . PRO A 1 77 ? -2.855 -9.577 -1.262 1.00 95.06 77 PRO A C 1
ATOM 619 O O . PRO A 1 77 ? -2.618 -8.612 -0.530 1.00 95.06 77 PRO A O 1
ATOM 622 N N . ASP A 1 78 ? -2.475 -10.823 -0.956 1.00 95.38 78 ASP A N 1
ATOM 623 C CA . ASP A 1 78 ? -1.731 -11.137 0.269 1.00 95.38 78 ASP A CA 1
ATOM 624 C C . ASP A 1 78 ? -0.301 -10.566 0.204 1.00 95.38 78 ASP A C 1
ATOM 626 O O . ASP A 1 78 ? 0.230 -10.129 1.227 1.00 95.38 78 ASP A O 1
ATOM 630 N N . GLU A 1 79 ? 0.258 -10.407 -1.003 1.00 97.94 79 GLU A N 1
ATOM 631 C CA . GLU A 1 79 ? 1.546 -9.737 -1.257 1.00 97.94 79 GLU A CA 1
ATOM 632 C C . GLU A 1 79 ? 1.560 -8.268 -0.803 1.00 97.94 79 GLU A C 1
ATOM 634 O O . GLU A 1 79 ? 2.612 -7.727 -0.458 1.00 97.94 79 GLU A O 1
ATOM 639 N N . ILE A 1 80 ? 0.398 -7.602 -0.754 1.00 97.62 80 ILE A N 1
ATOM 640 C CA . ILE A 1 80 ? 0.297 -6.238 -0.208 1.00 97.62 80 ILE A CA 1
ATOM 641 C C . ILE A 1 80 ? 0.648 -6.256 1.279 1.00 97.62 80 ILE A C 1
ATOM 643 O O . ILE A 1 80 ? 1.377 -5.386 1.755 1.00 97.62 80 ILE A O 1
ATOM 647 N N . THR A 1 81 ? 0.099 -7.227 2.010 1.00 95.38 81 THR A N 1
ATOM 648 C CA . THR A 1 81 ? 0.284 -7.348 3.456 1.00 95.38 81 THR A CA 1
ATOM 649 C C . THR A 1 81 ? 1.694 -7.821 3.774 1.00 95.38 81 THR A C 1
ATOM 651 O O . THR A 1 81 ? 2.354 -7.200 4.603 1.00 95.38 81 THR A O 1
ATOM 654 N N . ASP A 1 82 ? 2.182 -8.846 3.067 1.00 95.75 82 ASP A N 1
ATOM 655 C CA . ASP A 1 82 ? 3.539 -9.369 3.255 1.00 95.75 82 ASP A CA 1
ATOM 656 C C . ASP A 1 82 ? 4.599 -8.285 3.020 1.00 95.75 82 ASP A C 1
ATOM 658 O O . ASP A 1 82 ? 5.474 -8.068 3.865 1.00 95.75 82 ASP A O 1
ATOM 662 N N . TRP A 1 83 ? 4.476 -7.520 1.926 1.00 97.31 83 TRP A N 1
ATOM 663 C CA . TRP A 1 83 ? 5.398 -6.419 1.662 1.00 97.31 83 TRP A CA 1
ATOM 664 C C . TRP A 1 83 ? 5.355 -5.369 2.773 1.00 97.31 83 TRP A C 1
ATOM 666 O O . TRP A 1 83 ? 6.400 -4.957 3.282 1.00 97.31 83 TRP A O 1
ATOM 676 N N . ALA A 1 84 ? 4.148 -4.946 3.150 1.00 94.19 84 ALA A N 1
ATOM 677 C CA . ALA A 1 84 ? 3.929 -3.899 4.135 1.00 94.19 84 ALA A CA 1
ATOM 678 C C . ALA A 1 84 ? 4.487 -4.268 5.520 1.00 94.19 84 ALA A C 1
ATOM 680 O O . ALA A 1 84 ? 5.107 -3.429 6.166 1.00 94.19 84 ALA A O 1
ATOM 681 N N . GLU A 1 85 ? 4.305 -5.509 5.967 1.00 91.69 85 GLU A N 1
ATOM 682 C CA . GLU A 1 85 ? 4.778 -5.976 7.276 1.00 91.69 85 GLU A CA 1
ATOM 683 C C . GLU A 1 85 ? 6.293 -6.184 7.318 1.00 91.69 85 GLU A C 1
ATOM 685 O O . GLU A 1 85 ? 6.942 -5.842 8.308 1.00 91.69 85 GLU A O 1
ATOM 690 N N . ASN A 1 86 ? 6.864 -6.743 6.249 1.00 93.88 86 ASN A N 1
ATOM 691 C CA . ASN A 1 86 ? 8.263 -7.165 6.247 1.00 93.88 86 ASN A CA 1
ATOM 692 C C . ASN A 1 86 ? 9.234 -6.083 5.755 1.00 93.88 86 ASN A C 1
ATOM 694 O O . ASN A 1 86 ? 10.431 -6.176 6.035 1.00 93.88 86 ASN A O 1
ATOM 698 N N . ASN A 1 87 ? 8.751 -5.072 5.023 1.00 96.12 87 ASN A N 1
ATOM 699 C CA . ASN A 1 87 ? 9.606 -4.081 4.358 1.00 96.12 87 ASN A CA 1
ATOM 700 C C . ASN A 1 87 ? 9.262 -2.623 4.687 1.00 96.12 87 ASN A C 1
ATOM 702 O O . ASN A 1 87 ? 10.004 -1.735 4.267 1.00 96.12 87 ASN A O 1
ATOM 706 N N . MET A 1 88 ? 8.177 -2.361 5.423 1.00 94.12 88 MET A N 1
ATOM 707 C CA . MET A 1 88 ? 7.765 -1.005 5.789 1.00 94.12 88 MET A CA 1
ATOM 708 C C . MET A 1 88 ? 7.490 -0.878 7.291 1.00 94.12 88 MET A C 1
ATOM 710 O O . MET A 1 88 ? 6.947 -1.770 7.940 1.00 94.12 88 MET A O 1
ATOM 714 N N . ASN A 1 89 ? 7.830 0.279 7.842 1.00 91.25 89 ASN A N 1
ATOM 715 C CA . ASN A 1 89 ? 7.469 0.716 9.182 1.00 91.25 89 ASN A CA 1
ATOM 716 C C . ASN A 1 89 ? 6.297 1.694 9.125 1.00 91.25 89 ASN A C 1
ATOM 718 O O . ASN A 1 89 ? 6.024 2.313 8.097 1.00 91.25 89 ASN A O 1
ATOM 722 N N . TRP A 1 90 ? 5.644 1.911 10.270 1.00 86.50 90 TRP A N 1
ATOM 723 C CA . TRP A 1 90 ? 4.551 2.880 10.361 1.00 86.50 90 TRP A CA 1
ATOM 724 C C . TRP A 1 90 ? 4.966 4.288 9.897 1.00 86.50 90 TRP A C 1
ATOM 726 O O . TRP A 1 90 ? 4.170 5.007 9.299 1.00 86.50 90 TRP A O 1
ATOM 736 N N . GLU A 1 91 ? 6.218 4.682 10.134 1.00 88.25 91 GLU A N 1
ATOM 737 C CA . GLU A 1 91 ? 6.757 5.991 9.743 1.00 88.25 91 GLU A CA 1
ATOM 738 C C . GLU A 1 91 ? 7.060 6.149 8.243 1.00 88.25 91 GLU A C 1
ATOM 740 O O . GLU A 1 91 ? 7.289 7.273 7.797 1.00 88.25 91 GLU A O 1
ATOM 745 N N . ASP A 1 92 ? 7.029 5.067 7.457 1.00 89.62 92 ASP A N 1
ATOM 746 C CA . ASP A 1 92 ? 7.253 5.137 6.006 1.00 89.62 92 ASP A CA 1
ATOM 747 C C . ASP A 1 92 ? 6.045 5.716 5.253 1.00 89.62 92 ASP A C 1
ATOM 749 O O . ASP A 1 92 ? 6.180 6.185 4.119 1.00 89.62 92 ASP A O 1
ATOM 753 N N . PHE A 1 93 ? 4.865 5.715 5.880 1.00 87.81 93 PHE A N 1
ATOM 754 C CA . PHE A 1 93 ? 3.652 6.286 5.304 1.00 87.81 93 PHE A CA 1
ATOM 755 C C . PHE A 1 93 ? 3.577 7.789 5.550 1.00 87.81 93 PHE A C 1
ATOM 757 O O . PHE A 1 93 ? 3.784 8.283 6.662 1.00 87.81 93 PHE A O 1
ATOM 764 N N . LYS A 1 94 ? 3.229 8.527 4.496 1.00 86.06 94 LYS A N 1
ATOM 765 C CA . LYS A 1 94 ? 3.075 9.987 4.563 1.00 86.06 94 LYS A CA 1
ATOM 766 C C . LYS A 1 94 ? 1.751 10.385 5.195 1.00 86.06 94 LYS A C 1
ATOM 768 O O . LYS A 1 94 ? 1.681 11.431 5.840 1.00 86.06 94 LYS A O 1
ATOM 773 N N . GLU A 1 95 ? 0.715 9.583 4.975 1.00 85.50 95 GLU A N 1
ATOM 774 C CA . GLU A 1 95 ? -0.612 9.792 5.536 1.00 85.50 95 GLU A CA 1
ATOM 775 C C . GLU A 1 95 ? -1.142 8.508 6.187 1.00 85.50 95 GLU A C 1
ATOM 777 O O . GLU A 1 95 ? -1.055 7.411 5.635 1.00 85.50 95 GLU A O 1
ATOM 782 N N . HIS A 1 96 ? -1.757 8.675 7.358 1.00 86.06 96 HIS A N 1
ATOM 783 C CA . HIS A 1 96 ? -2.488 7.632 8.070 1.00 86.06 96 HIS A CA 1
ATOM 784 C C . HIS A 1 96 ? -3.902 8.126 8.344 1.00 86.06 96 HIS A C 1
ATOM 786 O O . HIS A 1 96 ? -4.122 9.302 8.650 1.00 86.06 96 HIS A O 1
ATOM 792 N N . TYR A 1 97 ? -4.871 7.222 8.277 1.00 83.94 97 TYR A N 1
ATOM 793 C CA . TYR A 1 97 ? -6.281 7.570 8.392 1.00 83.94 97 TYR A CA 1
ATOM 794 C C . TYR A 1 97 ? -6.909 6.818 9.560 1.00 83.94 97 TYR A C 1
ATOM 796 O O . TYR A 1 97 ? -7.023 5.596 9.522 1.00 83.94 97 TYR A O 1
ATOM 804 N N . LEU A 1 98 ? -7.352 7.531 10.596 1.00 84.31 98 LEU A N 1
ATOM 805 C CA . LEU A 1 98 ? -8.184 6.935 11.643 1.00 84.31 98 LEU A CA 1
ATOM 806 C C . LEU A 1 98 ? -9.558 6.587 11.050 1.00 84.31 98 LEU A C 1
ATOM 808 O O . LEU A 1 98 ? -10.288 7.475 10.614 1.00 84.31 98 LEU A O 1
ATOM 812 N N . ILE A 1 99 ? -9.902 5.300 11.049 1.00 82.38 99 ILE A N 1
ATOM 813 C CA . ILE A 1 99 ? -11.151 4.768 10.486 1.00 82.38 99 ILE A CA 1
ATOM 814 C C . ILE A 1 99 ? -12.208 4.589 11.575 1.00 82.38 99 ILE A C 1
ATOM 816 O O . ILE A 1 99 ? -13.375 4.914 11.371 1.00 82.38 99 ILE A O 1
ATOM 820 N N . GLU A 1 100 ? -11.805 4.084 12.742 1.00 83.44 100 GLU A N 1
ATOM 821 C CA . GLU A 1 100 ? -12.705 3.807 13.864 1.00 83.44 100 GLU A CA 1
ATOM 822 C C . GLU A 1 100 ? -11.948 3.909 15.198 1.00 83.44 100 GLU A C 1
ATOM 824 O O . GLU A 1 100 ? -10.800 3.486 15.291 1.00 83.44 100 GLU A O 1
ATOM 829 N N . GLY A 1 101 ? -12.589 4.431 16.250 1.00 80.44 101 GLY A N 1
ATOM 830 C CA . GLY A 1 101 ? -12.046 4.428 17.617 1.00 80.44 101 GLY A CA 1
ATOM 831 C C . GLY A 1 101 ? -11.334 5.716 18.056 1.00 80.44 101 GLY A C 1
ATOM 832 O O . GLY A 1 101 ? -11.481 6.774 17.446 1.00 80.44 101 GLY A O 1
ATOM 833 N N . ALA A 1 102 ? -10.616 5.636 19.182 1.00 71.38 102 ALA A N 1
ATOM 834 C CA . ALA A 1 102 ? -9.862 6.745 19.776 1.00 71.38 102 ALA A CA 1
ATOM 835 C C . ALA A 1 102 ? -8.347 6.564 19.535 1.00 71.38 102 ALA A C 1
ATOM 837 O O . ALA A 1 102 ? -7.897 5.432 19.457 1.00 71.38 102 ALA A O 1
ATOM 838 N N . PRO A 1 103 ? -7.547 7.641 19.415 1.00 66.06 103 PRO A N 1
ATOM 839 C CA . PRO A 1 103 ? -6.216 7.568 18.801 1.00 66.06 103 PRO A CA 1
ATOM 840 C C . PRO A 1 103 ? -5.054 7.308 19.783 1.00 66.06 103 PRO A C 1
ATOM 842 O O . PRO A 1 103 ? -4.048 8.013 19.721 1.00 66.06 103 PRO A O 1
ATOM 845 N N . ALA A 1 104 ? -5.167 6.375 20.731 1.00 61.66 104 ALA A N 1
ATOM 846 C CA . ALA A 1 104 ? -4.157 6.238 21.788 1.00 61.66 104 ALA A CA 1
ATOM 847 C C . ALA A 1 104 ? -3.621 4.807 21.925 1.00 61.66 104 ALA A C 1
ATOM 849 O O . ALA A 1 104 ? -4.033 4.067 22.816 1.00 61.66 104 ALA A O 1
ATOM 850 N N . THR A 1 105 ? -2.621 4.467 21.108 1.00 72.50 105 THR A N 1
ATOM 851 C CA . THR A 1 105 ? -1.921 3.177 21.180 1.00 72.50 105 THR A CA 1
ATOM 852 C C . THR A 1 105 ? -0.473 3.250 20.672 1.00 72.50 105 THR A C 1
ATOM 854 O O . THR A 1 105 ? -0.023 4.290 20.185 1.00 72.50 105 THR A O 1
ATOM 857 N N . ASP A 1 106 ? 0.256 2.143 20.811 1.00 81.81 106 ASP A N 1
ATOM 858 C CA . ASP A 1 106 ? 1.555 1.894 20.183 1.00 81.81 106 ASP A CA 1
ATOM 859 C C . ASP A 1 106 ? 1.347 1.495 18.712 1.00 81.81 106 ASP A C 1
ATOM 861 O O . ASP A 1 106 ? 0.967 0.369 18.392 1.00 81.81 106 ASP A O 1
ATOM 865 N N . PHE A 1 107 ? 1.550 2.459 17.813 1.00 81.25 107 PHE A N 1
ATOM 866 C CA . PHE A 1 107 ? 1.305 2.299 16.380 1.00 81.25 107 PHE A CA 1
ATOM 867 C C . PHE A 1 107 ? 2.217 1.276 15.710 1.00 81.25 107 PHE A C 1
ATOM 869 O O . PHE A 1 107 ? 1.779 0.604 14.782 1.00 81.25 107 PHE A O 1
ATOM 876 N N . GLN A 1 108 ? 3.469 1.149 16.157 1.00 83.38 108 GLN A N 1
ATOM 877 C CA . GLN A 1 108 ? 4.399 0.207 15.538 1.00 83.38 108 GLN A CA 1
ATOM 878 C C . GLN A 1 108 ? 4.075 -1.226 15.961 1.00 83.38 108 GLN A C 1
ATOM 880 O O . GLN A 1 108 ? 4.114 -2.128 15.128 1.00 83.38 108 GLN A O 1
ATOM 885 N N . GLU A 1 109 ? 3.727 -1.449 17.232 1.00 83.25 109 GLU A N 1
ATOM 886 C CA . GLU A 1 109 ? 3.283 -2.770 17.690 1.00 83.25 109 GLU A CA 1
ATOM 887 C C . GLU A 1 109 ? 2.017 -3.208 16.946 1.00 83.25 109 GLU A C 1
ATOM 889 O O . GLU A 1 109 ? 1.977 -4.324 16.421 1.00 83.25 109 GLU A O 1
ATOM 894 N N . GLY A 1 110 ? 1.045 -2.298 16.815 1.00 84.19 110 GLY A N 1
ATOM 895 C CA . GLY A 1 110 ? -0.179 -2.562 16.073 1.00 84.19 110 GLY A CA 1
ATOM 896 C C . G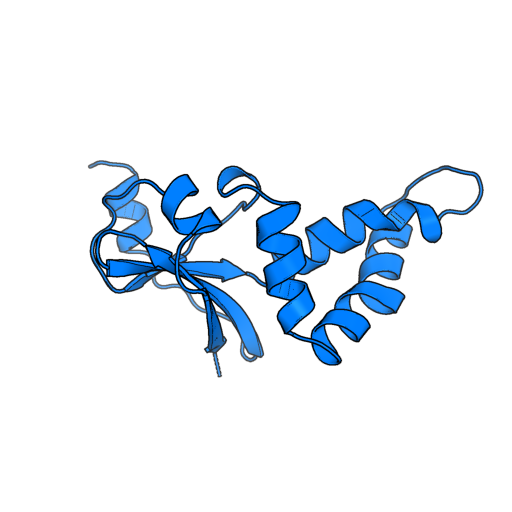LY A 1 110 ? 0.086 -2.786 14.588 1.00 84.19 110 GLY A C 1
ATOM 897 O O . GLY A 1 110 ? -0.473 -3.707 14.006 1.00 84.19 110 GLY A O 1
ATOM 898 N N . TRP A 1 111 ? 0.984 -2.017 13.971 1.00 85.81 111 TRP A N 1
ATOM 899 C CA . TRP A 1 111 ? 1.379 -2.223 12.577 1.00 85.81 111 TRP A CA 1
ATOM 900 C C . TRP A 1 111 ? 1.952 -3.622 12.334 1.00 85.81 111 TRP A C 1
ATOM 902 O O . TRP A 1 111 ? 1.546 -4.294 11.389 1.00 85.81 111 TRP A O 1
ATOM 912 N N . VAL A 1 112 ? 2.848 -4.090 13.204 1.00 83.00 112 VAL A N 1
ATOM 913 C CA . VAL A 1 112 ? 3.505 -5.393 13.035 1.00 83.00 112 VAL A CA 1
ATOM 914 C C . VAL A 1 112 ? 2.562 -6.553 13.373 1.00 83.00 112 VAL A C 1
ATOM 916 O O . VAL A 1 112 ? 2.502 -7.517 12.620 1.00 83.00 112 VAL A O 1
ATOM 919 N N . ASN A 1 113 ? 1.806 -6.473 14.473 1.00 84.75 113 ASN A N 1
ATOM 920 C CA . ASN A 1 113 ? 1.066 -7.626 15.016 1.00 84.75 113 ASN A CA 1
ATOM 921 C C . ASN A 1 113 ? -0.462 -7.529 14.892 1.00 84.75 113 ASN A C 1
ATOM 923 O O . ASN A 1 113 ? -1.167 -8.499 15.177 1.00 84.75 113 ASN A O 1
ATOM 927 N N . GLY A 1 114 ? -0.990 -6.365 14.523 1.00 88.31 114 GLY A N 1
ATOM 928 C CA . GLY A 1 114 ? -2.423 -6.115 14.428 1.00 88.31 114 GLY A CA 1
ATOM 929 C C . GLY A 1 114 ? -3.065 -6.830 13.243 1.00 88.31 114 GLY A C 1
ATOM 930 O O . GLY A 1 114 ? -2.451 -7.006 12.187 1.00 88.31 114 GLY A O 1
ATOM 931 N N . GLU A 1 115 ? -4.334 -7.208 13.416 1.00 92.12 115 GLU A N 1
ATOM 932 C CA . GLU A 1 115 ? -5.146 -7.806 12.355 1.00 92.12 115 GLU A CA 1
ATOM 933 C C . GLU A 1 115 ? -5.334 -6.808 11.209 1.00 92.12 115 GLU A C 1
ATOM 935 O O . GLU A 1 115 ? -5.732 -5.659 11.435 1.00 92.12 115 GLU A O 1
ATOM 940 N N . LYS A 1 116 ? -5.081 -7.263 9.979 1.00 92.00 116 LYS A N 1
ATOM 941 C CA . LYS A 1 116 ? -5.162 -6.443 8.772 1.00 92.00 116 LYS A CA 1
ATOM 942 C C . LYS A 1 116 ? -6.323 -6.859 7.886 1.00 92.00 116 LYS A C 1
ATOM 944 O O . LYS A 1 116 ? -6.587 -8.038 7.676 1.00 92.00 116 LYS A O 1
ATOM 949 N N . THR A 1 117 ? -7.013 -5.864 7.348 1.00 95.06 117 THR A N 1
ATOM 950 C CA . THR A 1 117 ? -8.141 -6.042 6.430 1.00 95.06 117 THR A CA 1
ATOM 951 C C . THR A 1 117 ? -8.071 -5.020 5.304 1.00 95.06 117 THR A C 1
ATOM 953 O O . THR A 1 117 ? -7.433 -3.979 5.439 1.00 95.06 117 THR A O 1
ATOM 956 N N . PHE A 1 118 ? -8.741 -5.288 4.184 1.00 94.75 118 PHE A N 1
ATOM 957 C CA . PHE A 1 118 ? -8.854 -4.318 3.098 1.00 94.75 118 PHE A CA 1
ATOM 958 C C . PHE A 1 118 ? -10.175 -3.560 3.167 1.00 94.75 118 PHE A C 1
ATOM 960 O O . PHE A 1 118 ? -11.238 -4.159 3.329 1.0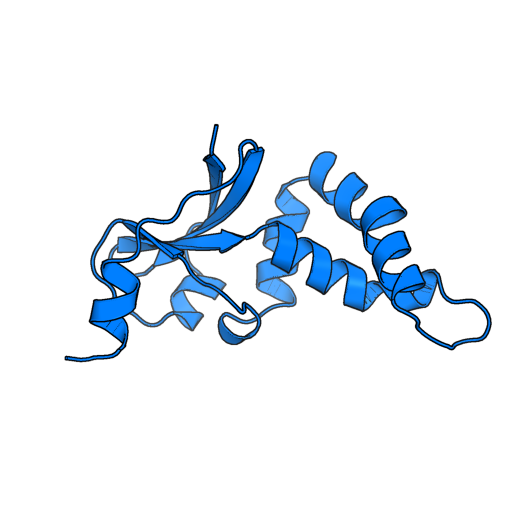0 94.75 118 PHE A O 1
ATOM 967 N N . GLN A 1 119 ? -10.115 -2.247 2.950 1.00 93.56 119 GLN A N 1
ATOM 968 C CA . GLN A 1 119 ? -11.295 -1.407 2.764 1.00 93.56 119 GLN A CA 1
ATOM 969 C C . GLN A 1 119 ? -11.213 -0.690 1.419 1.00 93.56 119 GLN A C 1
ATOM 971 O O . GLN A 1 119 ? -10.195 -0.078 1.104 1.00 93.56 119 GLN A O 1
ATOM 976 N N . THR A 1 120 ? -12.291 -0.768 0.637 1.00 91.00 120 THR A N 1
ATOM 977 C CA . THR A 1 120 ? -12.435 -0.043 -0.633 1.00 91.00 120 THR A CA 1
ATOM 978 C C . THR A 1 120 ? -13.554 0.983 -0.506 1.00 91.00 120 THR A C 1
ATOM 980 O O . THR A 1 120 ? -14.588 0.689 0.096 1.00 91.00 120 THR A O 1
ATOM 983 N N . PHE A 1 121 ? -13.343 2.179 -1.048 1.00 85.75 121 PHE A N 1
ATOM 984 C CA . PHE A 1 121 ? -14.337 3.252 -1.075 1.00 85.75 121 PHE A CA 1
ATOM 985 C C . PHE A 1 121 ? -14.968 3.345 -2.466 1.00 85.75 121 PHE A C 1
ATOM 987 O O . PHE A 1 121 ? -14.253 3.440 -3.462 1.00 85.75 121 PHE A O 1
ATOM 994 N N . GLU A 1 122 ? -16.300 3.306 -2.527 1.00 80.62 122 GLU A N 1
ATOM 995 C CA . GLU A 1 122 ? -17.104 3.249 -3.762 1.00 80.62 122 GLU A CA 1
ATOM 996 C C . GLU A 1 122 ? -17.864 4.543 -4.065 1.00 80.62 122 GLU A C 1
ATOM 998 O O . GLU A 1 122 ? -18.308 5.210 -3.103 1.00 80.62 122 GLU A O 1
#

Sequence (122 aa):
MNTITKEMNKEWHFPKGFKMLVTTMPDGSKWGVAVAEIARNRAEHYAHEFCINDQRSEADVERSLSEDTLPLFEADPDEITDWAENNMNWEDFKEHYLIEGAPATDFQEGWVNGEKTFQTFE

Secondary structure (DSSP, 8-state):
--HHHHHTT----PPTTEEEEEEE-TTS-EEEEEHHHHHHHHHHHHGGGG-SSS---HHHHHHIIIIIIHHHHHH-THHHHHHHHHH--GGG-S--EEEES-S-S-HHHHHHHS-EEEEEE-

Radius of gyration: 15.86 Å; chains: 1; bounding box: 40×34×40 Å